Protein AF-A0A9P6XQ26-F1 (afdb_monomer_lite)

Radius of gyration: 26.14 Å; chains: 1; bounding box: 54×58×68 Å

Secondary structure (DSSP, 8-state):
-HHHHHHHHHHHHHHHHHHHTT-TT----GGGS-THHHHHHHHHHHHHHHHHHHHHHHHHHHHHHHTT---------GGGS-THHHHHHHHHHHHHHTS---TT-PPP---

Organism: NCBI:txid936053

Sequence (111 aa):
MQQQLHAVIGGQREMARRHDAGELSYRIDASAFPGEYGLMVQETNALVGGHVQTLHDVLDVVQQYAVGDLSHDIARNPDQSRPHQRRDQAAGQRRRRRRFQPPWRRPALRS

Structure (mmCIF, N/CA/C/O backbone):
data_AF-A0A9P6XQ26-F1
#
_entry.id   AF-A0A9P6XQ26-F1
#
loop_
_atom_site.group_PDB
_atom_site.id
_atom_site.type_symbol
_atom_site.label_atom_id
_atom_site.label_alt_id
_atom_site.label_comp_id
_atom_site.label_asym_id
_atom_site.label_entity_id
_atom_site.label_seq_id
_atom_site.pdbx_PDB_ins_code
_atom_site.Cartn_x
_atom_site.Cartn_y
_atom_site.Cartn_z
_atom_site.occupancy
_atom_site.B_iso_or_equiv
_atom_site.auth_seq_id
_atom_site.auth_comp_id
_atom_site.auth_asym_id
_atom_site.auth_atom_id
_atom_site.pdbx_PDB_model_num
ATOM 1 N N . MET A 1 1 ? -13.243 -3.969 21.026 1.00 80.56 1 MET A N 1
ATOM 2 C CA . MET A 1 1 ? -11.827 -4.324 20.770 1.00 80.56 1 MET A CA 1
ATOM 3 C C . MET A 1 1 ? -11.691 -5.506 19.816 1.00 80.56 1 MET A C 1
ATOM 5 O O . MET A 1 1 ? -11.276 -5.292 18.689 1.00 80.56 1 MET A O 1
ATOM 9 N N . GLN A 1 2 ? -12.099 -6.725 20.191 1.00 92.31 2 GLN A N 1
ATOM 10 C CA . GLN A 1 2 ? -11.927 -7.919 19.341 1.00 92.31 2 GLN A CA 1
ATOM 11 C C . GLN A 1 2 ? -12.573 -7.797 17.944 1.00 92.31 2 GLN A C 1
ATOM 13 O O . GLN A 1 2 ? -11.989 -8.222 16.954 1.00 92.31 2 GLN A O 1
ATOM 18 N N . GLN A 1 3 ? -13.750 -7.171 17.844 1.00 93.69 3 GLN A N 1
ATOM 19 C CA . GLN A 1 3 ? -14.416 -6.910 16.558 1.00 93.69 3 GLN A CA 1
ATOM 20 C C . GLN A 1 3 ? -13.590 -6.008 15.627 1.00 93.69 3 GLN A C 1
ATOM 22 O O . GLN A 1 3 ? -13.525 -6.273 14.433 1.00 93.69 3 GLN A O 1
ATOM 27 N N . GLN A 1 4 ? -12.922 -4.985 16.169 1.00 93.56 4 GLN A N 1
ATOM 28 C CA . GLN A 1 4 ? -12.1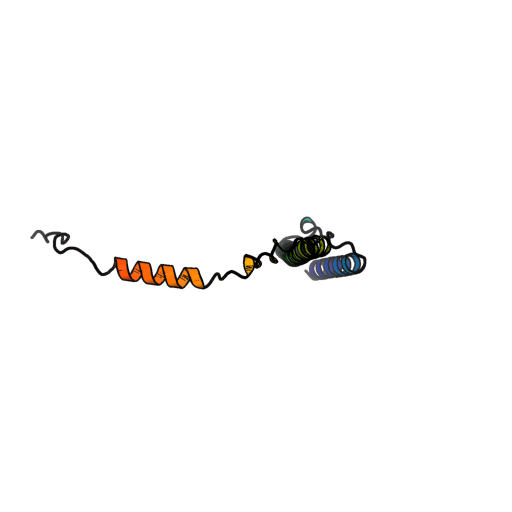05 -4.055 15.383 1.00 93.56 4 GLN A CA 1
ATOM 29 C C . GLN A 1 4 ? -10.849 -4.742 14.838 1.00 93.56 4 GLN A C 1
ATOM 31 O O . GLN A 1 4 ? -10.533 -4.606 13.662 1.00 93.56 4 GLN A O 1
ATOM 36 N N . LEU A 1 5 ? -10.197 -5.576 15.654 1.00 94.56 5 LEU A N 1
ATOM 37 C CA . LEU A 1 5 ? -9.092 -6.431 15.205 1.00 94.56 5 LEU A CA 1
ATOM 38 C C . LEU A 1 5 ? -9.509 -7.361 14.060 1.00 94.56 5 LEU A C 1
ATOM 40 O O . LEU A 1 5 ? -8.822 -7.425 13.044 1.00 94.56 5 LEU A O 1
ATOM 44 N N . HIS A 1 6 ? -10.645 -8.051 14.191 1.00 96.69 6 HIS A N 1
ATOM 45 C CA . HIS A 1 6 ? -11.148 -8.909 13.117 1.00 96.69 6 HIS A CA 1
ATOM 46 C C . HIS A 1 6 ? -11.490 -8.125 11.849 1.00 96.69 6 HIS A C 1
ATOM 48 O O . HIS A 1 6 ? -11.243 -8.624 10.753 1.00 96.69 6 HIS A O 1
ATOM 54 N N . ALA A 1 7 ? -12.016 -6.906 11.982 1.00 96.62 7 ALA A N 1
ATOM 55 C CA . ALA A 1 7 ? -12.299 -6.047 10.842 1.00 96.62 7 ALA A CA 1
ATOM 56 C C . ALA A 1 7 ? -11.008 -5.631 10.112 1.00 96.62 7 ALA A C 1
ATOM 58 O O . ALA A 1 7 ? -10.958 -5.718 8.887 1.00 96.62 7 ALA A O 1
ATOM 59 N N . VAL A 1 8 ? -9.941 -5.265 10.839 1.00 97.00 8 VAL A N 1
ATOM 60 C CA . VAL A 1 8 ? -8.636 -4.931 10.234 1.00 97.00 8 VAL A CA 1
ATOM 61 C C . VAL A 1 8 ? -8.044 -6.149 9.520 1.00 97.00 8 VAL A C 1
ATOM 63 O O . VAL A 1 8 ? -7.643 -6.045 8.363 1.00 97.00 8 VAL A O 1
ATOM 66 N N . ILE A 1 9 ? -8.069 -7.325 10.161 1.00 97.75 9 ILE A N 1
ATOM 67 C CA . ILE A 1 9 ? -7.620 -8.591 9.552 1.00 97.75 9 ILE A CA 1
ATOM 68 C C . ILE A 1 9 ? -8.426 -8.902 8.283 1.00 97.75 9 ILE A C 1
ATOM 70 O O . ILE A 1 9 ? -7.862 -9.330 7.277 1.00 97.75 9 ILE A O 1
ATOM 74 N N . GLY A 1 10 ? -9.744 -8.685 8.315 1.00 98.25 10 GLY A N 1
ATOM 75 C CA . GLY A 1 10 ? -10.621 -8.847 7.157 1.00 98.25 10 GLY A CA 1
ATOM 76 C C . GLY A 1 10 ? -10.235 -7.919 6.006 1.00 98.25 10 GLY A C 1
ATOM 77 O O . GLY A 1 10 ? -10.075 -8.384 4.880 1.00 98.25 10 GLY A O 1
ATOM 78 N N . GLY A 1 11 ? -10.000 -6.637 6.298 1.00 97.88 11 GLY A N 1
ATOM 79 C CA . GLY A 1 11 ? -9.528 -5.663 5.314 1.00 97.88 11 GLY A CA 1
ATOM 80 C C . GLY A 1 11 ? -8.182 -6.049 4.696 1.00 97.88 11 GLY A C 1
ATOM 81 O O . GLY A 1 11 ? -8.025 -5.989 3.480 1.00 97.88 11 GLY A O 1
ATOM 82 N N . GLN A 1 12 ? -7.223 -6.505 5.507 1.00 97.88 12 GLN A N 1
ATOM 83 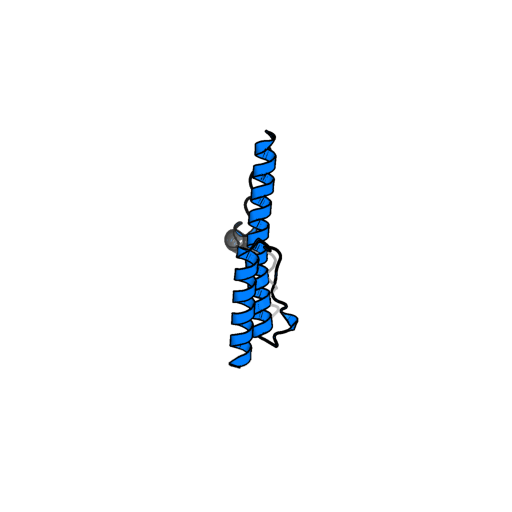C CA . GLN A 1 12 ? -5.911 -6.947 5.018 1.00 97.88 12 GLN A CA 1
ATOM 84 C C . GLN A 1 12 ? -6.012 -8.183 4.116 1.00 97.88 12 GLN A C 1
ATOM 86 O O . GLN A 1 12 ? -5.362 -8.237 3.074 1.00 97.88 12 GLN A O 1
ATOM 91 N N . ARG A 1 13 ? -6.858 -9.158 4.475 1.00 98.38 13 ARG A N 1
ATOM 92 C 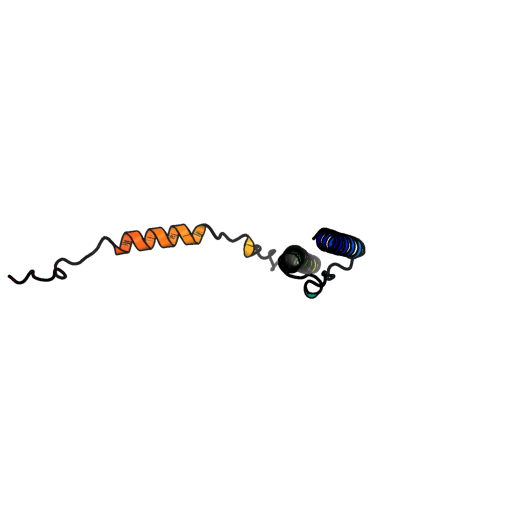CA . ARG A 1 13 ? -7.120 -10.340 3.637 1.00 98.38 13 ARG A CA 1
ATOM 93 C C . ARG A 1 13 ? -7.767 -9.968 2.307 1.00 98.38 13 ARG A C 1
ATOM 95 O O . ARG A 1 13 ? -7.396 -10.527 1.280 1.00 98.38 13 ARG A O 1
ATOM 102 N N . GLU A 1 14 ? -8.705 -9.027 2.320 1.00 98.44 14 GLU A N 1
ATOM 103 C CA . GLU A 1 14 ? -9.338 -8.542 1.094 1.00 98.44 14 GLU A CA 1
ATOM 104 C C . GLU A 1 14 ? -8.348 -7.778 0.208 1.00 98.44 14 GLU A C 1
ATOM 106 O O . GLU A 1 14 ? -8.338 -7.984 -1.005 1.00 98.44 14 GLU A O 1
ATOM 111 N N . MET A 1 15 ? -7.471 -6.957 0.800 1.00 98.38 15 MET A N 1
ATOM 112 C CA . MET A 1 15 ? -6.396 -6.298 0.056 1.00 98.38 15 MET A CA 1
ATOM 113 C C . MET A 1 15 ? -5.488 -7.319 -0.628 1.00 98.38 15 MET A C 1
ATOM 115 O O . MET A 1 15 ? -5.258 -7.198 -1.828 1.00 98.38 15 MET A O 1
ATOM 119 N N . ALA A 1 16 ? -5.033 -8.340 0.104 1.00 98.06 16 ALA A N 1
ATOM 120 C CA . ALA A 1 16 ? -4.201 -9.402 -0.456 1.00 98.06 16 ALA A CA 1
ATOM 121 C C . ALA A 1 16 ? -4.905 -10.111 -1.623 1.00 98.06 16 ALA A C 1
ATOM 123 O O . ALA A 1 16 ? -4.362 -10.167 -2.721 1.00 98.06 16 ALA A O 1
ATOM 124 N N . ARG A 1 17 ? -6.159 -10.545 -1.432 1.00 98.62 17 ARG A N 1
ATOM 125 C CA . ARG A 1 17 ? -6.952 -11.222 -2.473 1.00 98.62 17 ARG A CA 1
ATOM 126 C C . ARG A 1 17 ? -7.093 -10.380 -3.745 1.00 98.62 17 ARG A C 1
ATOM 128 O O . ARG A 1 17 ? -7.024 -10.915 -4.847 1.00 98.62 17 ARG A O 1
ATOM 135 N N . ARG A 1 18 ? -7.324 -9.073 -3.602 1.00 98.44 18 ARG A N 1
ATOM 136 C CA . ARG A 1 18 ? -7.438 -8.142 -4.732 1.00 98.44 18 ARG A CA 1
ATOM 137 C C . ARG A 1 18 ? -6.103 -7.922 -5.433 1.00 98.44 18 ARG A C 1
ATOM 139 O O . ARG A 1 18 ? -6.066 -7.891 -6.657 1.00 98.44 18 ARG A O 1
ATOM 146 N N . HIS A 1 19 ? -5.011 -7.811 -4.683 1.00 97.62 19 HIS A N 1
ATOM 147 C CA . HIS A 1 19 ? -3.671 -7.637 -5.253 1.00 97.62 19 HIS A CA 1
ATOM 148 C C . HIS A 1 19 ? -3.213 -8.888 -6.000 1.00 97.62 19 HIS A C 1
ATOM 150 O O . HIS A 1 19 ? -2.709 -8.760 -7.113 1.00 97.62 19 HIS A O 1
ATOM 156 N N . ASP A 1 20 ? -3.496 -10.076 -5.464 1.00 97.69 20 ASP A N 1
ATOM 157 C CA . ASP A 1 20 ? -3.271 -11.355 -6.151 1.00 97.69 20 ASP A CA 1
ATOM 158 C C . ASP A 1 20 ? -4.084 -11.458 -7.455 1.00 97.69 20 ASP A C 1
ATOM 160 O O . ASP A 1 20 ? -3.646 -12.083 -8.419 1.00 97.69 20 ASP A O 1
ATOM 164 N N . ALA A 1 21 ? -5.254 -10.810 -7.513 1.00 98.00 21 ALA A N 1
ATOM 165 C CA . ALA A 1 21 ? -6.087 -10.707 -8.712 1.00 98.00 21 ALA A CA 1
ATOM 166 C C . ALA A 1 21 ? -5.669 -9.571 -9.674 1.00 98.00 21 ALA A C 1
ATOM 168 O O . ALA A 1 21 ? -6.303 -9.387 -10.712 1.00 98.00 21 ALA A O 1
ATOM 169 N N . GLY A 1 22 ? -4.619 -8.808 -9.349 1.00 95.75 22 GLY A N 1
ATOM 170 C CA . GLY A 1 22 ? -4.096 -7.712 -10.171 1.00 95.75 22 GLY A CA 1
ATOM 171 C C . GLY A 1 22 ? -4.649 -6.319 -9.845 1.00 95.75 22 GLY A C 1
ATOM 172 O O . GLY A 1 22 ? -4.209 -5.335 -10.437 1.00 95.75 22 GLY A O 1
ATOM 173 N N . GLU A 1 23 ? -5.556 -6.176 -8.875 1.00 97.62 23 GLU A N 1
ATOM 174 C CA . GLU A 1 23 ? -6.073 -4.877 -8.410 1.00 97.62 23 GLU A CA 1
ATOM 175 C C . GLU A 1 23 ? -5.082 -4.180 -7.443 1.00 97.62 23 GLU A C 1
ATOM 177 O O . GLU A 1 23 ? -5.416 -3.857 -6.300 1.00 97.62 23 GLU A O 1
ATOM 182 N N . LEU A 1 24 ? -3.846 -3.916 -7.886 1.00 95.06 24 LEU A N 1
ATOM 183 C CA . LEU A 1 24 ? -2.753 -3.380 -7.047 1.00 95.06 24 LEU A CA 1
ATOM 184 C C . LEU A 1 24 ? -3.040 -1.994 -6.440 1.00 95.06 24 LEU A C 1
ATOM 186 O O . LEU A 1 24 ? -2.437 -1.602 -5.436 1.00 95.06 24 LEU A O 1
ATOM 190 N N . SER A 1 25 ? -3.972 -1.234 -7.017 1.00 95.06 25 SER A N 1
ATOM 191 C CA . SER A 1 25 ? -4.387 0.079 -6.508 1.00 95.06 25 SER A CA 1
ATOM 192 C C . SER A 1 25 ? -5.366 -0.002 -5.334 1.00 95.06 25 SER A C 1
ATOM 194 O O . SER A 1 25 ? -5.586 1.011 -4.673 1.00 95.06 25 SER A O 1
ATOM 196 N N . TYR A 1 26 ? -5.951 -1.170 -5.043 1.00 97.88 26 TYR A N 1
ATOM 197 C CA . TYR A 1 26 ? -6.932 -1.296 -3.966 1.00 97.88 26 TYR A CA 1
ATOM 198 C C . TYR A 1 26 ? -6.323 -0.981 -2.597 1.00 97.88 26 TYR A C 1
ATOM 200 O O . TYR A 1 26 ? -5.255 -1.490 -2.245 1.00 97.88 26 TYR A O 1
ATOM 208 N N . ARG A 1 27 ? -7.032 -0.184 -1.797 1.00 98.06 27 ARG A N 1
ATOM 209 C CA . ARG A 1 27 ? -6.675 0.173 -0.421 1.00 98.06 27 ARG A CA 1
ATOM 210 C C . ARG A 1 27 ? -7.881 -0.027 0.489 1.00 98.06 27 ARG A C 1
ATOM 212 O O . ARG A 1 27 ? -9.022 0.093 0.049 1.00 98.06 27 ARG A O 1
ATOM 219 N N . ILE A 1 28 ? -7.621 -0.321 1.758 1.00 98.25 28 ILE A N 1
ATOM 220 C CA . ILE A 1 28 ? -8.679 -0.443 2.766 1.00 98.25 28 ILE A CA 1
ATOM 221 C C . ILE A 1 28 ? -9.153 0.969 3.130 1.00 98.25 28 ILE A C 1
ATOM 223 O O . ILE A 1 28 ? -8.328 1.861 3.327 1.00 98.25 28 ILE A O 1
ATOM 227 N N . ASP A 1 29 ? -10.461 1.177 3.268 1.00 97.75 29 ASP A N 1
ATOM 228 C CA . ASP A 1 29 ? -10.994 2.437 3.790 1.00 97.75 29 ASP A CA 1
ATOM 229 C C . ASP A 1 29 ? -10.657 2.586 5.280 1.00 97.75 29 ASP A C 1
ATOM 231 O O . ASP A 1 29 ? -11.275 1.967 6.145 1.00 97.75 29 ASP A O 1
ATOM 235 N N . ALA A 1 30 ? -9.663 3.419 5.585 1.00 97.12 30 ALA A N 1
ATOM 236 C CA . ALA A 1 30 ? -9.241 3.673 6.956 1.00 97.12 30 ALA A CA 1
ATOM 237 C C . ALA A 1 30 ? -10.290 4.426 7.787 1.00 97.12 30 ALA A C 1
ATOM 239 O O . ALA A 1 30 ? -10.277 4.315 9.011 1.00 97.12 30 ALA A O 1
ATOM 240 N N . SER A 1 31 ? -11.193 5.182 7.150 1.00 96.44 31 SER A N 1
ATOM 241 C CA . SER A 1 31 ? -12.213 5.960 7.864 1.00 96.44 31 SER A CA 1
ATOM 242 C C . SER A 1 31 ? -13.264 5.073 8.540 1.00 96.44 31 SER A C 1
ATOM 244 O O . SER A 1 31 ? -13.898 5.494 9.507 1.00 96.44 31 SER A O 1
ATOM 246 N N . ALA A 1 32 ? -13.376 3.813 8.107 1.00 95.19 32 ALA A N 1
ATOM 247 C CA . ALA A 1 32 ? -14.224 2.800 8.724 1.00 95.19 32 ALA A CA 1
ATOM 248 C C . ALA A 1 32 ? -13.709 2.305 10.094 1.00 95.19 32 ALA A C 1
ATOM 250 O O . ALA A 1 32 ? -14.430 1.592 10.797 1.00 95.19 32 ALA A O 1
ATOM 251 N N . PHE A 1 33 ? -12.481 2.667 10.490 1.00 95.62 33 PHE A N 1
ATOM 252 C CA . PHE A 1 33 ? -11.824 2.169 11.699 1.00 95.62 33 PHE A CA 1
ATOM 253 C C . PHE A 1 33 ? -11.519 3.313 12.681 1.00 95.62 33 PHE A C 1
ATOM 255 O O . PHE A 1 33 ? -10.728 4.204 12.372 1.00 95.62 33 PHE A O 1
ATOM 262 N N . PRO A 1 34 ? -12.097 3.305 13.894 1.00 92.12 34 PRO A N 1
ATOM 263 C CA . PRO A 1 34 ? -11.858 4.357 14.875 1.00 92.12 34 PRO A CA 1
ATOM 264 C C . PRO A 1 34 ? -10.497 4.214 15.577 1.00 92.12 34 PRO A C 1
ATOM 266 O O . PRO A 1 34 ? -10.065 3.112 15.928 1.00 92.12 34 PRO A O 1
ATOM 269 N N . GLY A 1 35 ? -9.864 5.355 15.866 1.00 94.81 35 GLY A N 1
ATOM 270 C CA . GLY A 1 35 ? -8.650 5.449 16.685 1.00 94.81 35 GLY A CA 1
ATOM 271 C C . GLY A 1 35 ? -7.441 4.733 16.076 1.00 94.81 35 GLY A C 1
ATOM 272 O O . GLY A 1 35 ? -7.224 4.776 14.866 1.00 94.81 35 GLY A O 1
ATOM 273 N N . GLU A 1 36 ? -6.672 4.045 16.921 1.00 96.06 36 GLU A N 1
ATOM 274 C CA . GLU A 1 36 ? -5.430 3.346 16.544 1.00 96.06 36 GLU A CA 1
ATOM 275 C C . GLU A 1 36 ? -5.618 2.297 15.435 1.00 96.06 36 GLU A C 1
ATOM 277 O O . GLU A 1 36 ? -4.693 2.011 14.680 1.00 96.06 36 GLU A O 1
ATOM 282 N N . TYR A 1 37 ? -6.820 1.734 15.287 1.00 96.62 37 TYR A N 1
ATOM 283 C CA . TYR A 1 37 ? -7.108 0.800 14.196 1.00 96.62 37 TYR A CA 1
ATOM 284 C C . TYR A 1 37 ? -7.153 1.499 12.834 1.00 96.62 37 TYR A C 1
ATOM 286 O O . TYR A 1 37 ? -6.665 0.947 11.851 1.00 96.62 37 TYR A O 1
ATOM 294 N N . GLY A 1 38 ? -7.684 2.724 12.777 1.00 96.88 38 GLY A N 1
ATOM 295 C CA . GLY A 1 38 ? -7.646 3.554 11.573 1.00 96.88 38 GLY A CA 1
ATOM 296 C C . GLY A 1 38 ? -6.223 3.939 11.205 1.00 96.88 38 GLY A C 1
ATOM 297 O O . GLY A 1 38 ? -5.845 3.813 10.042 1.00 96.88 38 GLY A O 1
ATOM 298 N N . LEU A 1 39 ? -5.409 4.306 12.198 1.00 97.38 39 LEU A N 1
ATOM 299 C CA . LEU A 1 39 ? -3.987 4.582 11.992 1.00 97.38 39 LEU A CA 1
ATOM 300 C C . LEU A 1 39 ? -3.250 3.357 11.427 1.00 97.38 39 LEU A C 1
ATOM 302 O O . LEU A 1 39 ? -2.567 3.471 10.416 1.00 97.38 39 LEU A O 1
ATOM 306 N N . MET A 1 40 ? -3.469 2.168 11.993 1.00 96.75 40 MET A N 1
ATOM 307 C CA . MET A 1 40 ? -2.869 0.920 11.501 1.00 96.75 40 MET A CA 1
ATOM 308 C C . MET A 1 40 ? -3.229 0.630 10.036 1.00 96.75 40 MET A C 1
ATOM 310 O O . MET A 1 40 ? -2.383 0.200 9.245 1.00 96.75 40 MET A O 1
ATOM 314 N N . VAL A 1 41 ? -4.482 0.885 9.649 1.00 98.12 41 VAL A N 1
ATOM 315 C CA . VAL A 1 41 ? -4.928 0.743 8.258 1.00 98.12 41 VAL A CA 1
ATOM 316 C C . VAL A 1 41 ? -4.276 1.794 7.353 1.00 98.12 41 VAL A C 1
ATOM 318 O O . VAL A 1 41 ? -3.830 1.451 6.257 1.00 98.12 41 VAL A O 1
ATOM 321 N N . GLN A 1 42 ? -4.167 3.051 7.797 1.00 98.19 42 GLN A N 1
ATOM 322 C CA . GLN A 1 42 ? -3.472 4.112 7.054 1.00 98.19 42 GLN A CA 1
ATOM 323 C C . GLN A 1 42 ? -1.997 3.773 6.822 1.00 98.19 42 GLN A C 1
ATOM 325 O O . GLN A 1 42 ? -1.521 3.880 5.692 1.00 98.19 42 GLN A O 1
ATOM 330 N N . GLU A 1 43 ? -1.289 3.319 7.855 1.00 97.69 43 GLU A N 1
ATOM 331 C CA . GLU A 1 43 ? 0.118 2.919 7.763 1.00 97.69 43 GLU A CA 1
ATOM 332 C C . GLU A 1 43 ? 0.301 1.715 6.830 1.00 97.69 43 GLU A C 1
ATOM 334 O O . GLU A 1 43 ? 1.195 1.719 5.982 1.00 97.69 43 GLU A O 1
ATOM 339 N N . THR A 1 44 ? -0.597 0.725 6.903 1.00 97.06 44 THR A N 1
ATOM 340 C CA . THR A 1 44 ? -0.608 -0.417 5.973 1.00 97.06 44 THR A CA 1
ATOM 341 C C . THR A 1 44 ? -0.807 0.049 4.527 1.00 97.06 44 THR A C 1
ATOM 343 O O . THR A 1 44 ? -0.063 -0.355 3.633 1.00 97.06 44 THR A O 1
ATOM 346 N N . ASN A 1 45 ? -1.778 0.935 4.283 1.00 98.19 45 ASN A N 1
ATOM 347 C CA . ASN A 1 45 ? -2.043 1.491 2.956 1.00 98.19 45 ASN A CA 1
ATOM 348 C C . ASN A 1 45 ? -0.842 2.270 2.401 1.00 98.19 45 ASN A C 1
ATOM 350 O O . ASN A 1 45 ? -0.546 2.159 1.210 1.00 98.19 45 ASN A O 1
ATOM 354 N N . ALA A 1 46 ? -0.161 3.049 3.246 1.00 97.44 46 ALA A N 1
ATOM 355 C CA . ALA A 1 46 ? 1.022 3.814 2.867 1.00 97.44 46 ALA A CA 1
ATOM 356 C C . ALA A 1 46 ? 2.196 2.894 2.505 1.00 97.44 46 ALA A C 1
ATOM 358 O O . ALA A 1 46 ? 2.819 3.080 1.459 1.00 97.44 46 ALA A O 1
ATOM 359 N N . LEU A 1 47 ? 2.450 1.863 3.320 1.00 96.69 47 LEU A N 1
ATOM 360 C CA . LEU A 1 47 ? 3.500 0.877 3.071 1.00 96.69 47 LEU A CA 1
ATOM 361 C C . LEU A 1 47 ? 3.296 0.179 1.722 1.00 96.69 47 LEU A C 1
ATOM 363 O O . LEU A 1 47 ? 4.199 0.165 0.886 1.00 96.69 47 LEU A O 1
ATOM 367 N N . VAL A 1 48 ? 2.099 -0.358 1.487 1.00 96.50 48 VAL A N 1
ATOM 368 C CA . VAL A 1 48 ? 1.771 -1.050 0.234 1.00 96.50 48 VAL A CA 1
ATOM 369 C C . VAL A 1 48 ? 1.777 -0.079 -0.951 1.00 96.50 48 VAL A C 1
ATOM 371 O O . VAL A 1 48 ? 2.277 -0.412 -2.022 1.00 96.50 48 VAL A O 1
ATOM 374 N N . GLY A 1 49 ? 1.302 1.155 -0.749 1.00 95.25 49 GLY A N 1
ATOM 375 C CA . GLY A 1 49 ? 1.398 2.245 -1.721 1.00 95.25 49 GLY A CA 1
ATOM 376 C C . GLY A 1 49 ? 2.817 2.490 -2.221 1.00 95.25 49 GLY A C 1
ATOM 377 O O . GLY A 1 49 ? 3.028 2.517 -3.431 1.00 95.25 49 GLY A O 1
ATOM 378 N N . GLY A 1 50 ? 3.787 2.596 -1.310 1.00 94.44 50 GLY A N 1
ATOM 379 C CA . GLY A 1 50 ? 5.193 2.792 -1.673 1.00 94.44 50 GLY A CA 1
ATOM 380 C C . GLY A 1 50 ? 5.781 1.637 -2.491 1.00 94.44 50 GLY A C 1
ATOM 381 O O . GLY A 1 50 ? 6.537 1.865 -3.435 1.00 94.44 50 GLY A O 1
ATOM 382 N N . HIS A 1 51 ? 5.393 0.396 -2.183 1.00 93.38 51 HIS A N 1
ATOM 383 C CA . HIS A 1 51 ? 5.853 -0.779 -2.932 1.00 93.38 51 HIS A CA 1
ATOM 384 C C . HIS A 1 51 ? 5.264 -0.819 -4.345 1.00 93.38 51 HIS A C 1
ATOM 386 O O . HIS A 1 51 ? 5.999 -1.047 -5.301 1.00 93.38 51 HIS A O 1
ATOM 392 N N . VAL A 1 52 ? 3.963 -0.546 -4.492 1.00 92.56 52 VAL A N 1
ATOM 393 C CA . VAL A 1 52 ? 3.315 -0.463 -5.811 1.00 92.56 52 VAL A CA 1
ATOM 394 C C . VAL A 1 52 ? 3.932 0.653 -6.651 1.00 92.56 52 VAL A C 1
ATOM 396 O O . VAL A 1 52 ? 4.203 0.437 -7.828 1.00 92.56 52 VAL A O 1
ATOM 399 N N . GLN A 1 53 ? 4.227 1.810 -6.049 1.00 91.25 53 GLN A N 1
ATOM 400 C CA . GLN A 1 53 ? 4.920 2.884 -6.760 1.00 91.25 53 GLN A CA 1
ATOM 401 C C . GLN A 1 53 ? 6.308 2.441 -7.235 1.00 91.25 53 GLN A C 1
ATOM 403 O O . GLN A 1 53 ? 6.629 2.614 -8.403 1.00 91.25 53 GLN A O 1
ATOM 408 N N . THR A 1 54 ? 7.088 1.783 -6.372 1.00 90.62 54 THR A N 1
ATOM 409 C CA . THR A 1 54 ? 8.411 1.261 -6.754 1.00 90.62 54 THR A CA 1
ATOM 410 C C . THR A 1 54 ? 8.312 0.270 -7.919 1.00 90.62 54 THR A C 1
ATOM 412 O O . THR A 1 54 ? 9.150 0.288 -8.816 1.00 90.62 54 THR A O 1
ATOM 415 N N . LEU A 1 55 ? 7.287 -0.590 -7.944 1.00 91.12 55 LEU A N 1
ATOM 416 C CA . LEU A 1 55 ? 7.053 -1.506 -9.066 1.00 91.12 55 LEU A CA 1
ATOM 417 C C . LEU A 1 55 ? 6.734 -0.760 -10.368 1.00 91.12 55 LEU A C 1
ATOM 419 O O . LEU A 1 55 ? 7.240 -1.153 -11.417 1.00 91.12 55 LEU A O 1
ATOM 423 N N . HIS A 1 56 ? 5.935 0.308 -10.311 1.00 90.88 56 HIS A N 1
ATOM 424 C CA . HIS A 1 56 ? 5.670 1.152 -11.479 1.00 90.88 56 HIS A CA 1
ATOM 425 C C . HIS A 1 56 ? 6.945 1.833 -11.984 1.00 90.88 56 HIS A C 1
ATOM 427 O O . HIS A 1 56 ? 7.232 1.755 -13.174 1.00 90.88 56 HIS A O 1
ATOM 433 N N . ASP A 1 57 ? 7.757 2.396 -11.086 1.00 88.19 57 ASP A N 1
ATOM 434 C CA . ASP A 1 57 ? 9.013 3.055 -11.458 1.00 88.19 57 ASP A CA 1
ATOM 435 C C . ASP A 1 57 ? 9.970 2.075 -12.165 1.00 88.19 57 ASP A C 1
ATOM 437 O O . ASP A 1 57 ? 10.620 2.415 -13.154 1.00 88.19 57 ASP A O 1
ATOM 441 N N . VAL A 1 58 ? 10.030 0.821 -11.698 1.00 89.81 58 VAL A N 1
ATOM 442 C CA . VAL A 1 58 ? 10.808 -0.244 -12.353 1.00 89.81 58 VAL A CA 1
ATOM 443 C C . VAL A 1 58 ? 10.240 -0.583 -13.733 1.00 89.81 58 VAL A C 1
ATOM 445 O O . VAL A 1 58 ? 11.007 -0.727 -14.686 1.00 89.81 58 VAL A O 1
ATOM 448 N N . LEU A 1 59 ? 8.917 -0.711 -13.864 1.00 90.19 59 LEU A N 1
ATOM 449 C CA . LEU A 1 59 ? 8.269 -0.992 -15.148 1.00 90.19 59 LEU A CA 1
ATOM 450 C C . LEU A 1 59 ? 8.518 0.121 -16.171 1.00 90.19 59 LEU A C 1
ATOM 452 O O . LEU A 1 59 ? 8.747 -0.180 -17.341 1.00 90.19 59 LEU A O 1
ATOM 456 N N . ASP A 1 60 ? 8.522 1.383 -15.751 1.00 88.25 60 ASP A N 1
ATOM 457 C CA . ASP A 1 60 ? 8.808 2.518 -16.630 1.00 88.25 60 ASP A CA 1
ATOM 458 C C . ASP A 1 60 ? 10.234 2.461 -17.190 1.00 88.25 60 ASP A C 1
ATOM 460 O O . ASP A 1 60 ? 10.433 2.670 -18.388 1.00 88.25 60 ASP A O 1
ATOM 464 N N . VAL A 1 61 ? 11.222 2.096 -16.366 1.00 87.56 61 VAL A N 1
ATOM 465 C CA . VAL A 1 61 ? 12.608 1.906 -16.830 1.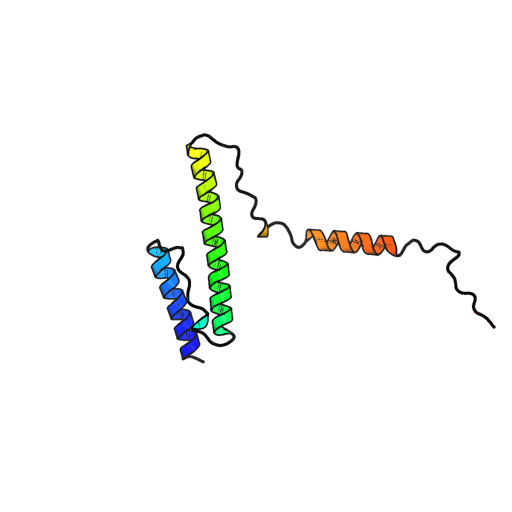00 87.56 61 VAL A CA 1
ATOM 466 C C . VAL A 1 61 ? 12.718 0.716 -17.783 1.00 87.56 61 VAL A C 1
ATOM 468 O O . VAL A 1 61 ? 13.330 0.826 -18.845 1.00 87.56 61 VAL A O 1
ATOM 471 N N . VAL A 1 62 ? 12.086 -0.417 -17.458 1.00 89.44 62 VAL A N 1
ATOM 472 C CA . VAL A 1 62 ? 12.096 -1.605 -18.330 1.00 89.44 62 VAL A CA 1
ATOM 473 C C . VAL A 1 62 ? 11.456 -1.305 -19.693 1.00 89.44 62 VAL A C 1
ATOM 475 O O . VAL A 1 62 ? 11.970 -1.753 -20.718 1.00 89.44 62 VAL A O 1
ATOM 478 N N . GLN A 1 63 ? 10.373 -0.522 -19.733 1.00 87.75 63 GLN A N 1
ATOM 479 C CA . GLN A 1 63 ? 9.734 -0.099 -20.985 1.00 87.75 63 GLN A CA 1
ATOM 480 C C . GLN A 1 63 ? 10.656 0.776 -21.843 1.00 87.75 63 GLN A C 1
ATOM 482 O O . GLN A 1 63 ? 10.732 0.574 -23.055 1.00 87.75 63 GLN A O 1
ATOM 487 N N . GLN A 1 64 ? 11.392 1.707 -21.232 1.00 83.38 64 GLN A N 1
ATOM 488 C CA . GLN A 1 64 ? 12.371 2.541 -21.940 1.00 83.38 64 GLN A CA 1
ATOM 489 C C . GLN A 1 64 ? 13.517 1.698 -22.512 1.00 83.38 64 GLN A C 1
ATOM 491 O O . GLN A 1 64 ? 13.884 1.841 -23.681 1.00 83.38 64 GLN A O 1
ATOM 496 N N . TYR A 1 65 ? 13.999 0.721 -21.741 1.00 86.50 65 TYR A N 1
ATOM 497 C CA . TYR A 1 65 ? 15.047 -0.193 -22.197 1.00 86.50 65 TYR A CA 1
ATOM 498 C C . TYR A 1 65 ? 14.572 -1.050 -23.375 1.00 86.50 65 TYR A C 1
ATOM 500 O O . TYR A 1 65 ? 15.338 -1.289 -24.309 1.00 86.50 65 TYR A O 1
ATOM 508 N N . ALA A 1 66 ? 13.301 -1.465 -23.382 1.00 86.62 66 ALA A N 1
ATOM 509 C CA . ALA A 1 66 ? 12.717 -2.239 -24.477 1.00 86.62 66 ALA A CA 1
ATOM 510 C C . ALA A 1 66 ? 12.662 -1.469 -25.811 1.00 86.62 66 ALA A C 1
ATOM 512 O O . ALA A 1 66 ? 12.718 -2.093 -26.870 1.00 86.62 66 ALA A O 1
ATOM 513 N N . VAL A 1 67 ? 12.596 -0.132 -25.777 1.00 90.06 67 VAL A N 1
ATOM 514 C CA . VAL A 1 67 ? 12.651 0.727 -26.978 1.00 90.06 67 VAL A CA 1
ATOM 515 C C . VAL A 1 67 ? 14.062 1.251 -27.282 1.00 90.06 67 VAL A C 1
ATOM 517 O O . VAL A 1 67 ? 14.237 2.057 -28.194 1.00 90.06 67 VAL A O 1
ATOM 520 N N . GLY A 1 68 ? 15.078 0.763 -26.557 1.00 83.94 68 GLY A N 1
ATOM 521 C CA . GLY A 1 68 ? 16.489 1.097 -26.764 1.00 83.94 68 GLY A CA 1
ATOM 522 C C . GLY A 1 68 ? 16.960 2.380 -26.075 1.00 83.94 68 GLY A C 1
ATOM 523 O O . GLY A 1 68 ? 18.095 2.800 -26.302 1.00 83.94 68 GLY A O 1
ATOM 524 N N . ASP A 1 69 ? 16.128 2.994 -25.234 1.00 80.38 69 ASP A N 1
ATOM 525 C CA . ASP A 1 69 ? 16.501 4.167 -24.447 1.00 80.38 69 ASP A CA 1
ATOM 526 C C . ASP A 1 69 ? 17.051 3.736 -23.082 1.00 80.38 69 ASP A C 1
ATOM 528 O O . ASP A 1 69 ? 16.308 3.354 -22.184 1.00 80.38 69 ASP A O 1
ATOM 532 N N . LEU A 1 70 ? 18.377 3.793 -22.932 1.00 79.62 70 LEU A N 1
ATOM 533 C CA . LEU A 1 70 ? 19.094 3.442 -21.699 1.00 79.62 70 LEU A CA 1
ATOM 534 C C . LEU A 1 70 ? 19.434 4.671 -20.837 1.00 79.62 70 LEU A C 1
ATOM 536 O O . LEU A 1 70 ? 20.277 4.586 -19.947 1.00 79.62 70 LEU A O 1
ATOM 540 N N . SER A 1 71 ? 18.845 5.835 -21.129 1.00 76.19 71 SER A N 1
ATOM 541 C CA . SER A 1 71 ? 19.197 7.093 -20.458 1.00 76.19 71 SER A CA 1
ATOM 542 C C . SER A 1 71 ? 18.683 7.196 -19.019 1.00 76.19 71 SER A C 1
ATOM 544 O O . SER A 1 71 ? 19.256 7.947 -18.226 1.00 76.19 71 SER A O 1
ATOM 546 N N . HIS A 1 72 ? 17.639 6.441 -18.662 1.00 65.88 72 HIS A N 1
ATOM 547 C CA . HIS A 1 72 ? 17.134 6.366 -17.294 1.00 65.88 72 HIS A CA 1
ATOM 548 C C . HIS A 1 72 ? 17.775 5.207 -16.533 1.00 65.88 72 HIS A C 1
ATOM 550 O O . HIS A 1 72 ? 17.587 4.033 -16.851 1.00 65.88 72 HIS A O 1
ATOM 556 N N . ASP A 1 73 ? 18.487 5.544 -15.466 1.00 64.88 73 ASP A N 1
ATOM 557 C CA . ASP A 1 73 ? 18.735 4.599 -14.385 1.00 64.88 73 ASP A CA 1
ATOM 558 C C . ASP A 1 73 ? 17.494 4.528 -13.495 1.00 64.88 73 ASP A C 1
ATOM 560 O O . ASP A 1 73 ? 16.813 5.538 -13.294 1.00 64.88 73 ASP A O 1
ATOM 564 N N . ILE A 1 74 ? 17.233 3.353 -12.910 1.00 59.41 74 ILE A N 1
ATOM 565 C CA . ILE A 1 74 ? 16.268 3.226 -11.810 1.00 59.41 74 ILE A CA 1
ATOM 566 C C . ILE A 1 74 ? 16.676 4.257 -10.764 1.00 59.41 74 ILE A C 1
ATOM 568 O O . ILE A 1 74 ? 17.717 4.112 -10.113 1.00 59.41 74 ILE A O 1
ATOM 572 N N . ALA A 1 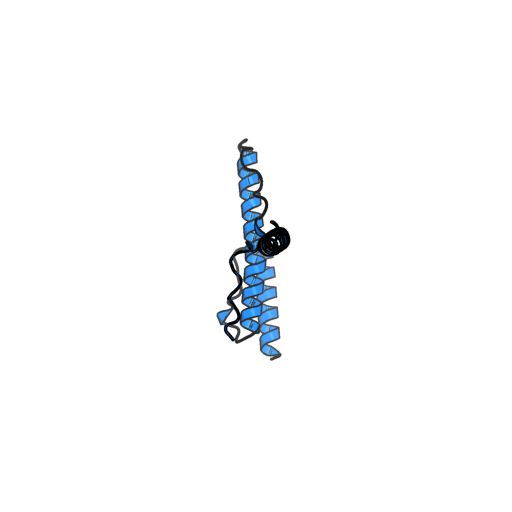75 ? 15.882 5.326 -10.649 1.00 59.84 75 ALA A N 1
ATOM 573 C CA . ALA A 1 75 ? 16.127 6.389 -9.698 1.00 59.84 75 ALA A CA 1
ATOM 574 C C . ALA A 1 75 ? 16.361 5.731 -8.343 1.00 59.84 75 ALA A C 1
ATOM 576 O O . ALA A 1 75 ? 15.522 4.981 -7.841 1.00 59.84 75 ALA A O 1
ATOM 577 N N . ARG A 1 76 ? 17.554 5.944 -7.782 1.00 55.09 76 ARG A N 1
ATOM 578 C CA . ARG A 1 76 ? 17.913 5.361 -6.497 1.00 55.09 76 ARG A CA 1
ATOM 579 C C . ARG A 1 76 ? 16.894 5.875 -5.494 1.00 55.09 76 ARG A C 1
ATOM 581 O O . ARG A 1 76 ? 16.904 7.066 -5.188 1.00 55.09 76 ARG A O 1
ATOM 588 N N . ASN A 1 77 ? 16.012 4.979 -5.064 1.00 46.75 77 ASN A N 1
ATOM 589 C CA . ASN A 1 77 ? 14.828 5.296 -4.283 1.00 46.75 77 ASN A CA 1
ATOM 590 C C . ASN A 1 77 ? 15.225 6.283 -3.158 1.00 46.75 77 ASN A C 1
ATOM 592 O O . ASN A 1 77 ? 16.107 5.962 -2.345 1.00 46.75 77 ASN A O 1
ATOM 596 N N . PRO A 1 78 ? 14.730 7.540 -3.166 1.00 48.41 78 PRO A N 1
ATOM 597 C CA . PRO A 1 78 ? 15.232 8.579 -2.267 1.00 48.41 78 PRO A CA 1
ATOM 598 C C . PRO A 1 78 ? 14.978 8.263 -0.784 1.00 48.41 78 PRO A C 1
ATOM 600 O O . PRO A 1 78 ? 15.612 8.873 0.077 1.00 48.41 78 PRO A O 1
ATOM 603 N N . ASP A 1 79 ? 14.134 7.277 -0.470 1.00 53.22 79 ASP A N 1
ATOM 604 C CA . ASP A 1 79 ? 13.881 6.802 0.893 1.00 53.22 79 ASP A CA 1
ATOM 605 C C . ASP A 1 79 ? 15.086 6.061 1.517 1.00 53.22 79 ASP A C 1
ATOM 607 O O . ASP A 1 79 ? 15.350 6.204 2.712 1.00 53.22 79 ASP A O 1
ATOM 611 N N . GLN A 1 80 ? 15.902 5.371 0.713 1.00 47.41 80 GLN A N 1
ATOM 612 C CA . GLN A 1 80 ? 17.152 4.732 1.148 1.00 47.41 80 GLN A CA 1
ATOM 613 C C . GLN A 1 80 ? 18.353 5.687 1.170 1.00 47.41 80 GLN A C 1
ATOM 615 O O . GLN A 1 80 ? 19.437 5.332 1.655 1.00 47.41 80 GLN A O 1
ATOM 620 N N . SER A 1 81 ? 18.187 6.935 0.724 1.00 37.91 81 SER A N 1
ATOM 621 C CA . SER A 1 81 ? 19.220 7.969 0.834 1.00 37.91 81 SER A CA 1
ATOM 622 C C . SER A 1 81 ? 19.291 8.554 2.257 1.00 37.91 81 SER A C 1
ATOM 624 O O . SER A 1 81 ? 18.952 9.700 2.521 1.00 37.91 81 SER A O 1
ATOM 626 N N . ARG A 1 82 ? 19.809 7.732 3.180 1.00 43.38 82 ARG A N 1
ATOM 627 C CA . ARG A 1 82 ? 20.520 8.069 4.434 1.00 43.38 82 ARG A CA 1
ATOM 628 C C . ARG A 1 82 ? 19.968 9.227 5.300 1.00 43.38 82 ARG A C 1
ATOM 630 O O . ARG A 1 82 ? 20.522 10.331 5.264 1.00 43.38 82 ARG A O 1
ATOM 637 N N . PRO A 1 83 ? 19.112 8.948 6.305 1.00 47.56 83 PRO A N 1
ATOM 638 C CA . PRO A 1 83 ? 18.930 9.862 7.442 1.00 47.56 83 PRO A CA 1
ATOM 639 C C . PRO A 1 83 ? 20.187 9.987 8.338 1.00 47.56 83 PRO A C 1
ATOM 641 O O . PRO A 1 83 ? 20.306 10.933 9.120 1.00 47.56 83 PRO A O 1
ATOM 644 N N . HIS A 1 84 ? 21.174 9.089 8.208 1.00 52.41 84 HIS A N 1
ATOM 645 C CA . HIS A 1 84 ? 22.361 9.069 9.076 1.00 52.41 84 HIS A CA 1
ATOM 646 C C . HIS A 1 84 ? 23.488 10.029 8.659 1.00 52.41 84 HIS A C 1
ATOM 648 O O . HIS A 1 84 ? 24.286 10.417 9.504 1.00 52.41 84 HIS A O 1
ATOM 654 N N . GLN A 1 85 ? 23.532 10.510 7.411 1.00 42.28 85 GLN A N 1
ATOM 655 C CA . GLN A 1 85 ? 24.648 11.359 6.953 1.00 42.28 85 GLN A CA 1
ATOM 656 C C . GLN A 1 85 ? 24.472 12.851 7.307 1.00 42.28 85 GLN A C 1
ATOM 658 O O . GLN A 1 85 ? 25.441 13.611 7.327 1.00 42.28 85 GLN A O 1
ATOM 663 N N . ARG A 1 86 ? 23.247 13.277 7.659 1.00 48.34 86 ARG A N 1
ATOM 664 C CA . ARG A 1 86 ? 22.947 14.651 8.110 1.00 48.34 86 ARG A CA 1
ATOM 665 C C . ARG A 1 86 ? 23.284 14.905 9.583 1.00 48.34 86 ARG A C 1
ATOM 667 O O . ARG A 1 86 ? 23.628 16.036 9.932 1.00 48.34 86 ARG A O 1
ATOM 674 N N . ARG A 1 87 ? 23.215 13.885 10.451 1.00 53.19 87 ARG A N 1
ATOM 675 C CA . ARG A 1 87 ? 23.520 14.043 11.889 1.00 53.19 87 ARG A CA 1
ATOM 676 C C . ARG A 1 87 ? 25.007 14.311 12.135 1.00 53.19 87 ARG A C 1
ATOM 678 O O . ARG A 1 87 ? 25.337 15.190 12.934 1.00 53.19 87 ARG A O 1
ATOM 685 N N . ASP A 1 88 ? 25.885 13.670 11.370 1.00 50.59 88 ASP A N 1
ATOM 686 C CA . ASP A 1 88 ? 27.335 13.800 11.554 1.00 50.59 88 ASP A CA 1
ATOM 687 C C . ASP A 1 88 ? 27.872 15.156 11.065 1.00 50.59 88 ASP A C 1
ATOM 689 O O . ASP A 1 88 ? 28.733 15.770 11.705 1.00 50.59 88 ASP A O 1
ATOM 693 N N . GLN A 1 89 ? 27.290 15.710 9.994 1.00 47.66 89 GLN A N 1
ATOM 694 C CA . GLN A 1 89 ? 27.669 17.034 9.485 1.00 47.66 89 GLN A CA 1
ATOM 695 C C . GLN A 1 89 ? 27.216 18.174 10.414 1.00 47.66 89 GLN A C 1
ATOM 697 O O . GLN A 1 89 ? 27.942 19.159 10.587 1.00 47.66 89 GLN A O 1
ATOM 702 N N . ALA A 1 90 ? 26.057 18.038 11.070 1.00 52.38 90 ALA A N 1
ATOM 703 C CA . ALA A 1 90 ? 25.561 19.025 12.031 1.00 52.38 90 ALA A CA 1
ATOM 704 C C . ALA A 1 90 ? 26.374 19.033 13.344 1.00 52.38 90 ALA A C 1
ATOM 706 O O . ALA A 1 90 ? 26.602 20.097 13.935 1.00 52.38 90 ALA A O 1
ATOM 707 N N . ALA A 1 91 ? 26.868 17.869 13.782 1.00 54.81 91 ALA A N 1
ATOM 708 C CA . ALA A 1 91 ? 27.718 17.745 14.967 1.00 54.81 91 ALA A CA 1
ATOM 709 C C . ALA A 1 91 ? 29.122 18.350 14.751 1.00 54.81 91 ALA A C 1
ATOM 711 O O . ALA A 1 91 ? 29.653 19.026 15.641 1.00 54.81 91 ALA A O 1
ATOM 712 N N . GLY A 1 92 ? 29.694 18.197 13.549 1.00 50.41 92 GLY A N 1
ATOM 713 C CA . GLY A 1 92 ? 30.979 18.804 13.178 1.00 50.41 92 GLY A CA 1
ATOM 714 C C . GLY A 1 92 ? 30.937 20.337 13.115 1.00 50.41 92 GLY A C 1
ATOM 715 O O . GLY A 1 92 ? 31.852 21.014 13.596 1.00 50.41 92 GLY A O 1
ATOM 716 N N . GLN A 1 93 ? 29.843 20.908 12.601 1.00 52.12 93 GLN A N 1
ATOM 717 C CA . GLN A 1 93 ? 29.674 22.363 12.477 1.00 52.12 93 GLN A CA 1
ATOM 718 C C . GLN A 1 93 ? 29.441 23.059 13.831 1.00 52.12 93 GLN A C 1
ATOM 720 O O . GLN A 1 93 ? 29.947 24.163 14.057 1.00 52.12 93 GLN A O 1
ATOM 725 N N . ARG A 1 94 ? 28.755 22.404 14.782 1.00 52.16 94 ARG A N 1
ATOM 726 C CA . ARG A 1 94 ? 28.556 22.936 16.146 1.00 52.16 94 ARG A CA 1
ATOM 727 C C . ARG A 1 94 ? 29.840 22.952 16.983 1.00 52.16 94 ARG A C 1
ATOM 729 O O . ARG A 1 94 ? 30.022 23.877 17.774 1.00 52.16 94 ARG A O 1
ATOM 736 N N . ARG A 1 95 ? 30.757 21.994 16.787 1.00 53.91 95 ARG A N 1
ATOM 737 C CA . ARG A 1 95 ? 32.069 21.990 17.469 1.00 53.91 95 ARG A CA 1
ATOM 738 C C . ARG A 1 95 ? 33.000 23.098 16.968 1.00 53.91 95 ARG A C 1
ATOM 740 O O . ARG A 1 95 ? 33.710 23.690 17.776 1.00 53.91 95 ARG A O 1
ATOM 747 N N . ARG A 1 96 ? 32.953 23.451 15.676 1.00 52.16 96 ARG A N 1
ATOM 748 C CA . ARG A 1 96 ? 33.768 2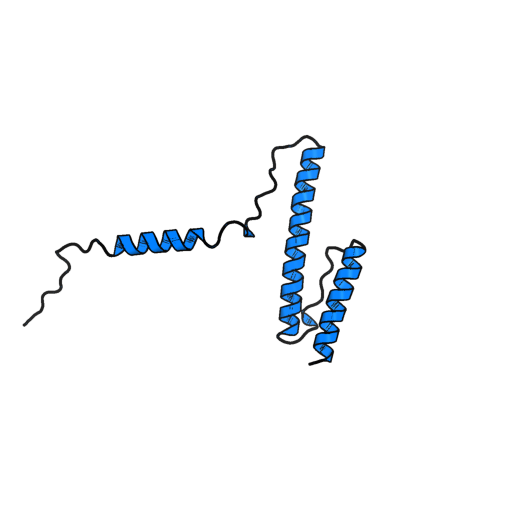4.549 15.117 1.00 52.16 96 ARG A CA 1
ATOM 749 C C . ARG A 1 96 ? 33.311 25.938 15.576 1.00 52.16 96 ARG A C 1
ATOM 751 O O . ARG A 1 96 ? 34.154 26.795 15.815 1.00 52.16 96 ARG A O 1
ATOM 758 N N . ARG A 1 97 ? 32.008 26.148 15.808 1.00 50.94 97 ARG A N 1
ATOM 759 C CA . ARG A 1 97 ? 31.475 27.437 16.302 1.00 50.94 97 ARG A CA 1
ATOM 760 C C . ARG A 1 97 ? 31.797 27.750 17.770 1.00 50.94 97 ARG A C 1
ATOM 762 O O . ARG A 1 97 ? 31.704 28.905 18.162 1.00 50.94 97 ARG A O 1
ATOM 769 N N . ARG A 1 98 ? 32.194 26.763 18.585 1.00 52.09 98 ARG A N 1
ATOM 770 C CA . ARG A 1 98 ? 32.563 26.981 20.001 1.00 52.09 98 ARG A CA 1
ATOM 771 C C . ARG A 1 98 ? 34.051 27.258 20.241 1.00 52.09 98 ARG A C 1
ATOM 773 O O . ARG A 1 98 ? 34.419 27.518 21.380 1.00 52.09 98 ARG A O 1
ATOM 780 N N . ARG A 1 99 ? 34.905 27.224 19.209 1.00 56.84 99 ARG A N 1
ATOM 781 C CA . ARG A 1 99 ? 36.368 27.347 19.375 1.00 56.84 99 ARG A CA 1
ATOM 782 C C . ARG A 1 99 ? 36.956 28.713 19.000 1.00 56.84 99 ARG A C 1
ATOM 784 O O . ARG A 1 99 ? 38.171 28.845 18.991 1.00 56.84 99 ARG A O 1
ATOM 791 N N . PHE A 1 100 ? 36.130 29.725 18.729 1.00 52.53 100 PHE A N 1
ATOM 792 C CA . PHE A 1 100 ? 36.621 31.081 18.468 1.00 52.53 100 PHE A CA 1
ATOM 793 C C . PHE A 1 100 ? 35.700 32.133 19.106 1.00 52.53 100 PHE A C 1
ATOM 795 O O . PHE A 1 100 ? 34.752 32.611 18.489 1.00 52.53 100 PHE A O 1
ATOM 802 N N . GLN A 1 101 ? 35.964 32.468 20.373 1.00 49.12 101 GLN A N 1
ATOM 803 C CA . GLN A 1 101 ? 35.531 33.740 20.958 1.00 49.12 101 GLN A CA 1
ATOM 804 C C . GLN A 1 101 ? 36.703 34.730 20.850 1.00 49.12 101 GLN A C 1
ATOM 806 O O . GLN A 1 101 ? 37.771 34.433 21.386 1.00 49.12 101 GLN A O 1
ATOM 811 N N . PRO A 1 102 ? 36.547 35.880 20.169 1.00 52.12 102 PRO A N 1
ATOM 812 C CA . PRO A 1 102 ? 37.578 36.913 20.123 1.00 52.12 102 PRO A CA 1
ATOM 813 C C . PRO A 1 102 ? 37.792 37.558 21.508 1.00 52.12 102 PRO A C 1
ATOM 815 O O . PRO A 1 102 ? 36.817 37.749 22.240 1.00 52.12 102 PRO A O 1
ATOM 818 N N . PRO A 1 103 ? 39.027 37.955 21.865 1.00 50.44 103 PRO A N 1
ATOM 819 C CA . PRO A 1 103 ? 39.406 38.359 23.227 1.00 50.44 103 PRO A CA 1
ATOM 820 C C . PRO A 1 103 ? 38.732 39.639 23.759 1.00 50.44 103 PRO A C 1
ATOM 822 O O . PRO A 1 103 ? 38.845 39.938 24.943 1.00 50.44 103 PRO A O 1
ATOM 825 N N . TRP A 1 104 ? 38.003 40.384 22.927 1.00 55.56 104 TRP A N 1
ATOM 826 C CA . TRP A 1 104 ? 37.405 41.679 23.275 1.00 55.56 104 TRP A CA 1
ATOM 827 C C . TRP A 1 104 ? 35.925 41.611 23.708 1.00 55.56 104 TRP A C 1
ATOM 829 O O . TRP A 1 104 ? 35.336 42.639 24.027 1.00 55.56 104 TRP A O 1
ATOM 839 N N . ARG A 1 105 ? 35.305 40.419 23.764 1.00 50.31 105 ARG A N 1
ATOM 840 C CA . ARG A 1 105 ? 33.915 40.213 24.237 1.00 50.31 105 ARG A CA 1
ATOM 841 C C . ARG A 1 105 ? 33.822 39.690 25.680 1.00 50.31 105 ARG A C 1
ATOM 843 O O . ARG A 1 105 ? 33.024 38.801 25.971 1.00 50.31 105 ARG A O 1
ATOM 850 N N . ARG A 1 106 ? 34.615 40.238 26.606 1.00 60.16 106 ARG A N 1
ATOM 851 C CA . ARG A 1 106 ? 34.401 40.034 28.050 1.00 60.16 106 ARG A CA 1
ATOM 852 C C . ARG A 1 106 ? 33.683 41.252 28.642 1.00 60.16 106 ARG A C 1
ATOM 854 O O . ARG A 1 106 ? 34.207 42.353 28.502 1.00 60.16 106 ARG A O 1
ATOM 861 N N . PRO A 1 107 ? 32.514 41.097 29.289 1.00 52.56 107 PRO A N 1
ATOM 862 C CA . PRO A 1 107 ? 31.904 42.195 30.028 1.00 52.56 107 PRO A CA 1
ATOM 863 C C . PRO A 1 107 ? 32.798 42.546 31.223 1.00 52.56 107 PRO A C 1
ATOM 865 O O . PRO A 1 107 ? 33.204 41.662 31.980 1.00 52.56 107 PRO A O 1
ATOM 868 N N . ALA A 1 108 ? 33.138 43.827 31.364 1.00 56.94 108 ALA A N 1
ATOM 869 C CA . ALA A 1 108 ? 33.846 44.332 32.530 1.00 56.94 108 ALA A CA 1
ATOM 870 C C . ALA A 1 108 ? 32.969 44.118 33.772 1.00 56.94 108 ALA A C 1
ATOM 872 O O . ALA A 1 108 ? 31.844 44.616 33.837 1.00 56.94 108 ALA A O 1
ATOM 873 N N . LEU A 1 109 ? 33.478 43.354 34.738 1.00 57.69 109 LEU A N 1
ATOM 874 C CA . LEU A 1 109 ? 32.911 43.275 36.079 1.00 57.69 109 LEU A CA 1
ATOM 875 C C . LEU A 1 109 ? 33.075 44.661 36.710 1.00 57.69 109 LEU A C 1
ATOM 877 O O . LEU A 1 109 ? 34.191 45.082 37.006 1.00 57.69 109 LEU A O 1
ATOM 881 N N . ARG A 1 110 ? 31.970 45.399 36.820 1.00 49.19 110 ARG A N 1
ATOM 882 C CA . ARG A 1 110 ? 31.917 46.688 37.508 1.00 49.19 110 ARG A CA 1
ATOM 883 C C . ARG A 1 110 ? 31.869 46.405 39.012 1.00 49.19 110 ARG A C 1
ATOM 885 O O . ARG A 1 110 ? 31.008 45.639 39.442 1.00 49.19 110 ARG A O 1
ATOM 892 N N . SER A 1 111 ? 32.835 46.958 39.745 1.00 58.81 111 SER A N 1
ATOM 893 C CA . SER A 1 111 ? 32.854 47.039 41.212 1.00 58.81 111 SER A CA 1
ATOM 894 C C . SER A 1 111 ? 31.690 47.860 41.754 1.00 58.81 111 SER A C 1
ATOM 896 O O . SER A 1 111 ? 31.211 48.757 41.015 1.00 58.81 111 SER A O 1
#

pLDDT: mean 78.88, std 20.55, range [37.91, 98.62]

Foldseek 3Di:
DVVLVVVLVVQVVVQVVCVVVVVLQDARDLVVHPDVSSVVSVVVRVVSVVVVVLVVLVVVCVVCVVVVNNPDDSPPPCVPVDPPVVVVVVVVVVVVVVPDDPPPPDDDPDD